Protein AF-A0A0B7MNS5-F1 (afdb_monomer)

Mean predicted aligned error: 6.92 Å

Radius of gyration: 16.15 Å; Cα contacts (8 Å, |Δi|>4): 207; chains: 1; bounding box: 51×23×47 Å

Secondary structure (DSSP, 8-state):
-PEEHHHHTTT--EEEEE-TT-EESEEESSGGG--TTEEEE--B-SS-BGGGGHHHHHHTT--EEEESS---PPTT-EEEEES-HHHHHHHHHHHHHS---S------------

Nearest PDB structures (foldseek):
  4cvk-assembly1_A  TM=8.618E-01  e=3.539E-08  Pseudomonas aeruginosa PAO1
  4c12-assembly1_A  TM=8.857E-01  e=9.567E-08  Staphylococcus aureus
  4cvm-assembly1_A  TM=8.506E-01  e=1.167E-07  Pseudomonas aeruginosa PAO1
  4ziy-assembly1_A  TM=7.992E-01  e=4.697E-07  Acinetobacter baumannii AB5075
  3zl8-assembly1_A  TM=8.456E-01  e=4.557E-05  Thermotoga maritima

Solvent-accessible surface area (backbone atoms only — not comparable to full-atom values): 6659 Å² total; per-residue (Å²): 131,87,47,30,45,48,59,29,47,53,95,46,71,69,76,48,72,46,56,44,82,40,69,42,76,47,73,42,60,54,46,89,74,41,42,70,33,14,33,38,37,24,42,80,49,97,90,50,57,29,68,81,37,49,68,60,18,45,77,41,30,32,48,25,39,34,33,62,65,95,72,92,72,62,89,92,51,18,37,36,33,22,91,44,43,64,60,39,50,56,42,25,49,44,36,67,78,59,49,84,71,91,77,78,86,70,74,89,76,80,76,94,84,131

Foldseek 3Di:
DFDFLLLLCVVAAFPDWDRRRQGADEEDQDLVPAAARYEHQFACDPVDTSVVCPVSNVVRHHQEYEAQDDDDDDPRRIYTHHVHSVVSVVSSVCCVPVNPPPDDPPPVDDDDDD

Structure (mmCIF, N/CA/C/O backbone):
data_AF-A0A0B7MNS5-F1
#
_entry.id   AF-A0A0B7MNS5-F1
#
loop_
_atom_site.group_PDB
_atom_site.id
_atom_site.type_symbol
_atom_site.label_atom_id
_atom_site.label_alt_id
_atom_site.label_comp_id
_atom_site.label_asym_id
_atom_site.label_entity_id
_atom_site.label_seq_id
_atom_site.pdbx_PDB_ins_code
_atom_site.Cartn_x
_atom_site.Cartn_y
_atom_site.Cartn_z
_atom_site.occupancy
_atom_site.B_iso_or_equiv
_atom_site.auth_seq_id
_atom_site.auth_comp_id
_atom_site.auth_asym_id
_atom_site.auth_atom_id
_atom_site.pdbx_PDB_model_num
ATOM 1 N N . MET A 1 1 ? -4.038 -4.045 19.913 1.00 70.06 1 MET A N 1
ATOM 2 C CA . MET A 1 1 ? -4.443 -2.756 19.309 1.00 70.06 1 MET A CA 1
ATOM 3 C C . MET A 1 1 ? -4.600 -2.976 17.813 1.00 70.06 1 MET A C 1
ATOM 5 O O . MET A 1 1 ? -3.897 -3.845 17.308 1.00 70.06 1 MET A O 1
ATOM 9 N N . PRO A 1 2 ? -5.53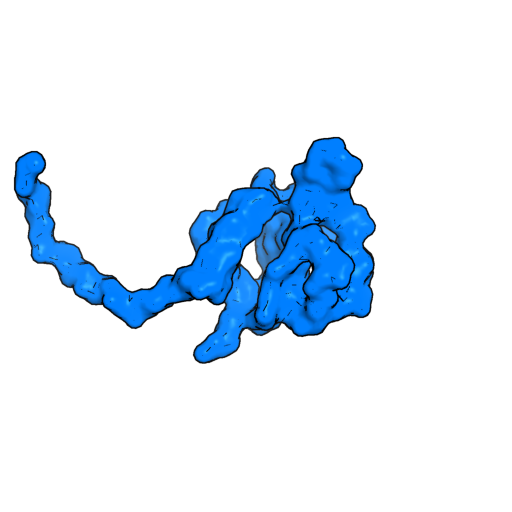9 -2.303 17.127 1.00 88.12 2 PRO A N 1
ATOM 10 C CA . PRO A 1 2 ? -5.596 -2.364 15.668 1.00 88.12 2 PRO A CA 1
ATOM 11 C C . PRO A 1 2 ? -4.300 -1.791 15.081 1.00 88.12 2 PRO A C 1
ATOM 13 O O . PRO A 1 2 ? -3.804 -0.793 15.599 1.00 88.12 2 PRO A O 1
ATOM 16 N N . ILE A 1 3 ? -3.765 -2.425 14.037 1.00 93.81 3 ILE A N 1
ATOM 17 C CA . ILE A 1 3 ? -2.616 -1.902 13.293 1.00 93.81 3 ILE A CA 1
ATOM 18 C C . ILE A 1 3 ? -3.101 -0.846 12.300 1.00 93.81 3 ILE A C 1
ATOM 20 O O . ILE A 1 3 ? -4.132 -1.018 11.641 1.00 93.81 3 ILE A O 1
ATOM 24 N N . THR A 1 4 ? -2.394 0.271 12.228 1.00 97.06 4 THR A N 1
ATOM 25 C CA . THR A 1 4 ? -2.697 1.378 11.322 1.00 97.06 4 THR A CA 1
ATOM 26 C C . THR A 1 4 ? -1.766 1.367 10.120 1.00 97.06 4 THR A C 1
ATOM 28 O O . THR A 1 4 ? -0.739 0.688 10.096 1.00 97.06 4 THR A O 1
ATOM 31 N N . PHE A 1 5 ? -2.116 2.133 9.093 1.00 97.75 5 PHE A N 1
ATOM 32 C CA . PHE A 1 5 ? -1.259 2.278 7.929 1.00 97.75 5 PHE A CA 1
ATOM 33 C C . PHE A 1 5 ? 0.074 2.952 8.284 1.00 97.75 5 PHE A C 1
ATOM 35 O O . PHE A 1 5 ? 1.100 2.598 7.711 1.00 97.75 5 PHE A O 1
ATOM 42 N N . GLN A 1 6 ? 0.086 3.845 9.279 1.00 97.38 6 GLN A N 1
ATOM 43 C CA . GLN A 1 6 ? 1.308 4.428 9.828 1.00 97.38 6 GLN A CA 1
ATOM 44 C C . GLN A 1 6 ? 2.278 3.365 10.349 1.00 97.38 6 GLN A C 1
ATOM 46 O O . GLN A 1 6 ? 3.461 3.421 10.022 1.00 97.38 6 GLN A O 1
ATOM 51 N N . ASP A 1 7 ? 1.773 2.393 11.113 1.00 96.00 7 ASP A N 1
ATOM 52 C CA . ASP A 1 7 ? 2.588 1.321 11.695 1.00 96.00 7 ASP A CA 1
ATOM 53 C C . ASP A 1 7 ? 3.249 0.468 10.601 1.00 96.00 7 ASP A C 1
ATOM 55 O O . ASP A 1 7 ? 4.398 0.054 10.725 1.00 96.00 7 ASP A O 1
ATOM 59 N N . LEU A 1 8 ? 2.549 0.253 9.481 1.00 96.69 8 LEU A N 1
ATOM 60 C CA . LEU A 1 8 ? 3.112 -0.464 8.336 1.00 96.69 8 LEU A CA 1
ATOM 61 C C . LEU A 1 8 ? 4.255 0.287 7.667 1.00 96.69 8 LEU A C 1
ATOM 63 O O . LEU A 1 8 ? 5.212 -0.337 7.218 1.00 96.69 8 LEU A O 1
ATOM 67 N N . LEU A 1 9 ? 4.150 1.610 7.579 1.00 97.31 9 LEU A N 1
ATOM 68 C CA . LEU A 1 9 ? 5.108 2.455 6.870 1.00 97.31 9 LEU A CA 1
ATOM 69 C C . LEU A 1 9 ? 6.354 2.787 7.702 1.00 97.31 9 LEU A C 1
ATOM 71 O O . LEU A 1 9 ? 7.182 3.584 7.261 1.00 97.31 9 LEU A O 1
ATOM 75 N N . GLN A 1 10 ? 6.515 2.187 8.884 1.00 94.88 10 GLN A N 1
ATOM 76 C CA . GLN A 1 10 ? 7.726 2.343 9.678 1.00 94.88 10 GLN A CA 1
ATOM 77 C C . GLN A 1 10 ? 8.965 1.916 8.868 1.00 94.88 10 GLN A C 1
ATOM 79 O O . GLN A 1 10 ? 8.967 0.880 8.203 1.00 94.88 10 GLN A O 1
ATOM 84 N N . ASP A 1 11 ? 10.000 2.759 8.890 1.00 95.56 11 ASP A N 1
ATOM 85 C CA . ASP A 1 11 ? 11.254 2.607 8.135 1.00 95.56 11 ASP A CA 1
ATOM 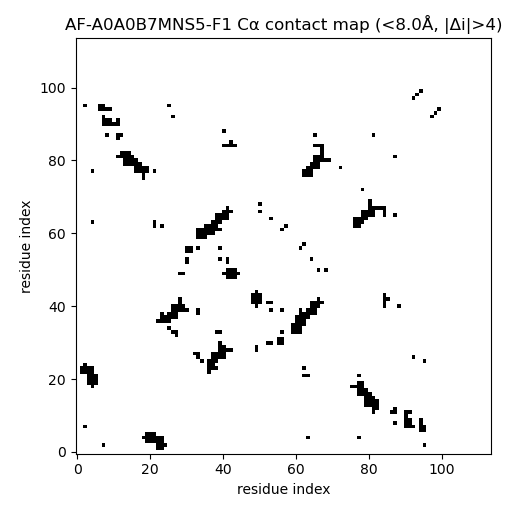86 C C . ASP A 1 11 ? 11.114 2.607 6.597 1.00 95.56 11 ASP A C 1
ATOM 88 O O . ASP A 1 11 ? 12.103 2.443 5.879 1.00 95.56 11 ASP A O 1
ATOM 92 N N . VAL A 1 12 ? 9.913 2.857 6.062 1.00 97.00 12 VAL A N 1
ATOM 93 C CA . VAL A 1 12 ? 9.681 3.021 4.623 1.00 97.00 12 VAL A CA 1
ATOM 94 C C . VAL A 1 12 ? 10.037 4.445 4.193 1.00 97.00 12 VAL A C 1
ATOM 96 O O . VAL A 1 12 ? 9.575 5.427 4.770 1.00 97.00 12 VAL A O 1
ATOM 99 N N . GLU A 1 13 ? 10.820 4.575 3.123 1.00 95.56 13 GLU A N 1
ATOM 100 C CA . GLU A 1 13 ? 11.121 5.872 2.514 1.00 95.56 13 GLU A CA 1
ATOM 101 C C . GLU A 1 13 ? 9.902 6.407 1.740 1.00 95.56 13 GLU A C 1
ATOM 103 O O . GLU A 1 13 ? 9.544 5.908 0.666 1.00 95.56 13 GLU A O 1
ATOM 108 N N . LEU A 1 14 ? 9.254 7.431 2.301 1.00 97.25 14 LEU A N 1
ATOM 109 C CA . LEU A 1 14 ? 8.055 8.055 1.746 1.00 97.25 14 LEU A CA 1
ATOM 110 C C . LEU A 1 14 ? 8.399 9.282 0.903 1.00 97.25 14 LEU A C 1
ATOM 112 O O . LEU A 1 14 ? 9.142 10.161 1.333 1.00 97.25 14 LEU A O 1
ATOM 116 N N . VAL A 1 15 ? 7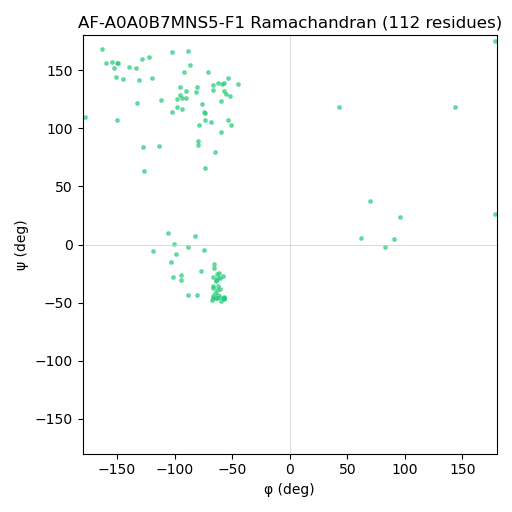.761 9.393 -0.260 1.00 97.44 15 VAL A N 1
ATOM 117 C CA . VAL A 1 15 ? 7.732 10.638 -1.036 1.00 97.44 15 VAL A CA 1
ATOM 118 C C . VAL A 1 15 ? 6.553 11.510 -0.605 1.00 97.44 15 VAL A C 1
ATOM 120 O O . VAL A 1 15 ? 6.689 12.719 -0.443 1.00 97.44 15 VAL A O 1
ATOM 123 N N . THR A 1 16 ? 5.378 10.906 -0.416 1.00 96.94 16 THR A N 1
ATOM 124 C CA . THR A 1 16 ? 4.191 11.551 0.168 1.00 96.94 16 THR A CA 1
ATOM 125 C C . THR A 1 16 ? 3.230 10.484 0.690 1.00 96.94 16 THR A C 1
ATOM 127 O O . THR A 1 16 ? 3.274 9.346 0.226 1.00 96.94 16 THR A O 1
ATOM 130 N N . ALA A 1 17 ? 2.372 10.822 1.650 1.00 97.19 17 ALA A N 1
ATOM 131 C CA . ALA A 1 17 ? 1.366 9.905 2.171 1.00 97.19 17 ALA A CA 1
ATOM 132 C C . ALA A 1 17 ? 0.161 10.650 2.762 1.00 97.19 17 ALA A C 1
ATOM 134 O O . ALA A 1 17 ? 0.281 11.799 3.189 1.00 97.19 17 ALA A O 1
ATOM 135 N N . ALA A 1 18 ? -0.987 9.974 2.821 1.00 97.31 18 ALA A N 1
ATOM 136 C CA . ALA A 1 18 ? -2.207 10.457 3.467 1.00 97.31 18 ALA A CA 1
ATOM 137 C C . ALA A 1 18 ? -3.044 9.299 4.040 1.00 97.31 18 ALA A C 1
ATOM 139 O O . ALA A 1 18 ? -2.960 8.164 3.567 1.00 97.31 18 ALA A O 1
ATOM 140 N N . GLY A 1 19 ? -3.882 9.597 5.042 1.00 97.25 19 GLY A N 1
ATOM 141 C CA . GLY A 1 19 ? -4.749 8.610 5.703 1.00 97.25 19 GLY A CA 1
ATOM 142 C C . GLY A 1 19 ? -3.980 7.596 6.554 1.00 97.25 19 GLY A C 1
ATOM 143 O O . GLY A 1 19 ? -4.314 6.412 6.561 1.00 97.25 19 GLY A O 1
ATOM 144 N N . LEU A 1 20 ? -2.916 8.042 7.226 1.00 97.25 20 LEU A N 1
ATOM 145 C CA . LEU A 1 20 ? -1.999 7.200 8.005 1.00 97.25 20 LEU A CA 1
ATOM 146 C C . LEU A 1 20 ? -2.695 6.486 9.177 1.00 97.25 20 LEU A C 1
ATOM 148 O O . LEU A 1 20 ? -2.328 5.373 9.540 1.00 97.25 20 LEU A O 1
ATOM 152 N N . GLU A 1 21 ? -3.747 7.085 9.722 1.00 96.94 21 GLU A N 1
ATOM 153 C CA . GLU A 1 21 ? -4.570 6.548 10.805 1.00 96.94 21 GLU A CA 1
ATOM 154 C C . GLU A 1 21 ? -5.521 5.421 10.366 1.00 96.94 21 GLU A C 1
ATOM 156 O O . GLU A 1 21 ? -6.224 4.836 11.194 1.00 96.94 21 GLU A O 1
ATOM 161 N N . ARG A 1 22 ? -5.576 5.107 9.064 1.00 97.69 22 ARG A N 1
ATOM 162 C CA . ARG A 1 22 ? -6.437 4.050 8.532 1.00 97.69 22 ARG A CA 1
ATOM 163 C C . ARG A 1 22 ? -6.081 2.711 9.171 1.00 97.69 22 ARG A C 1
ATOM 165 O O . ARG A 1 22 ? -4.951 2.251 9.055 1.00 97.69 22 ARG A O 1
ATOM 172 N N . VAL A 1 23 ? -7.068 2.063 9.787 1.00 97.25 23 VAL A N 1
ATOM 173 C CA . VAL A 1 2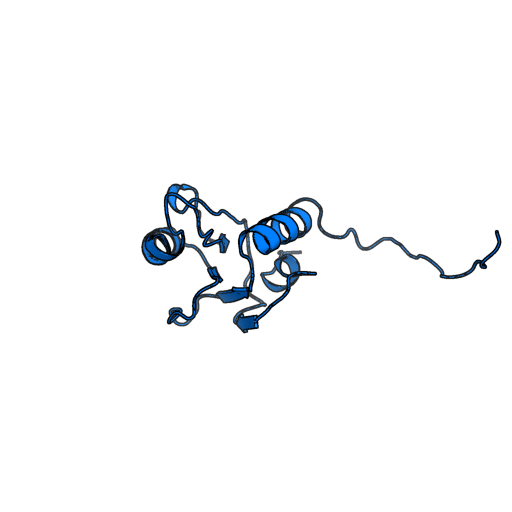3 ? -6.926 0.694 10.296 1.00 97.25 23 VAL A CA 1
ATOM 174 C C . VAL A 1 23 ? -6.741 -0.273 9.132 1.00 97.25 23 VAL A C 1
ATOM 176 O O . VAL A 1 23 ? -7.490 -0.228 8.153 1.00 97.25 23 VAL A O 1
ATOM 179 N N . VAL A 1 24 ? -5.758 -1.157 9.268 1.00 96.62 24 VAL A N 1
ATOM 180 C CA . VAL A 1 24 ? -5.388 -2.158 8.273 1.00 96.62 24 VAL A CA 1
ATOM 181 C C . VAL A 1 24 ? -5.546 -3.555 8.865 1.00 96.62 24 VAL A C 1
ATOM 183 O O . VAL A 1 24 ? -5.292 -3.786 10.042 1.00 96.62 24 VAL A O 1
ATOM 186 N N . THR A 1 25 ? -5.980 -4.503 8.039 1.00 97.00 25 THR A N 1
ATOM 187 C CA . THR A 1 25 ? -6.146 -5.917 8.428 1.00 97.00 25 THR A CA 1
ATOM 188 C C . THR A 1 25 ? -5.277 -6.874 7.615 1.00 97.00 25 THR A C 1
ATOM 190 O O . THR A 1 25 ? -5.225 -8.062 7.920 1.00 97.00 25 THR A O 1
ATOM 193 N N . GLY A 1 26 ? -4.573 -6.364 6.604 1.00 97.19 26 GLY A N 1
ATOM 194 C CA . GLY A 1 26 ? -3.638 -7.121 5.782 1.00 97.19 26 GLY A CA 1
ATOM 195 C C . GLY A 1 26 ? -3.021 -6.264 4.683 1.00 97.19 26 GLY A C 1
ATOM 196 O O . GLY A 1 26 ? -3.384 -5.103 4.490 1.00 97.19 26 GLY A O 1
ATOM 197 N N . LEU A 1 27 ? -2.084 -6.841 3.941 1.00 97.88 27 LEU A N 1
ATOM 198 C CA . LEU A 1 27 ? -1.482 -6.212 2.771 1.00 97.88 27 LEU A CA 1
ATOM 199 C C . LEU A 1 27 ? -1.183 -7.258 1.696 1.00 97.88 27 LEU A C 1
ATOM 201 O O . LEU A 1 27 ? -0.796 -8.384 2.010 1.00 97.88 27 LEU A O 1
ATOM 205 N N . HIS A 1 28 ? -1.377 -6.900 0.427 1.00 97.88 28 HIS A N 1
ATOM 206 C CA . HIS A 1 28 ? -1.091 -7.795 -0.692 1.00 97.88 28 HIS A CA 1
ATOM 207 C C . HIS A 1 28 ? -0.750 -7.024 -1.975 1.00 97.88 28 HIS A C 1
ATOM 209 O O . HIS A 1 28 ? -1.219 -5.909 -2.183 1.00 97.88 28 HIS A O 1
ATOM 215 N N . TYR A 1 29 ? 0.059 -7.615 -2.858 1.00 96.56 29 TYR A N 1
ATOM 216 C CA . TYR A 1 29 ? 0.451 -7.000 -4.140 1.00 96.56 29 TYR A CA 1
ATOM 217 C C . TYR A 1 29 ? -0.290 -7.569 -5.363 1.00 96.56 29 TYR A C 1
ATOM 219 O O . TYR A 1 29 ? -0.244 -6.998 -6.448 1.00 96.56 29 TYR A O 1
ATOM 227 N N . ASP A 1 30 ? -0.949 -8.718 -5.213 1.00 96.56 30 ASP A N 1
ATOM 228 C CA . ASP A 1 30 ? -1.873 -9.282 -6.207 1.00 96.56 30 ASP A CA 1
ATOM 229 C C . ASP A 1 30 ? -3.296 -8.835 -5.867 1.00 96.56 30 ASP A C 1
ATOM 231 O O . ASP A 1 30 ? -3.810 -9.201 -4.806 1.00 96.56 30 ASP A O 1
ATOM 235 N N . SER A 1 31 ? -3.923 -8.057 -6.753 1.00 97.44 31 SER A N 1
ATOM 236 C CA . SER A 1 31 ? -5.254 -7.487 -6.525 1.00 97.44 31 SER A CA 1
ATOM 237 C C . SER A 1 31 ? -6.314 -8.574 -6.331 1.00 97.44 31 SER A C 1
ATOM 239 O O . SER A 1 31 ? -7.247 -8.394 -5.556 1.00 97.44 31 SER A O 1
ATOM 241 N N . ARG A 1 32 ? -6.126 -9.756 -6.935 1.00 97.12 32 ARG A N 1
ATOM 242 C CA . ARG A 1 32 ? -7.055 -10.894 -6.839 1.00 97.12 32 ARG A CA 1
ATOM 243 C C . ARG A 1 32 ? -7.152 -11.476 -5.429 1.00 97.12 32 ARG A C 1
ATOM 245 O O . ARG A 1 32 ? -8.125 -12.161 -5.135 1.00 97.12 32 ARG A O 1
ATOM 252 N N . GLN A 1 33 ? -6.152 -11.221 -4.587 1.00 98.06 33 GLN A N 1
ATOM 253 C CA . GLN A 1 33 ? -6.077 -11.693 -3.201 1.00 98.06 33 GLN A CA 1
ATOM 254 C C . GLN A 1 33 ? -6.474 -10.612 -2.185 1.00 98.06 33 GLN A C 1
ATOM 256 O O . GLN A 1 33 ? -6.433 -10.856 -0.981 1.00 98.06 33 GLN A O 1
ATOM 261 N N . ILE A 1 34 ? -6.835 -9.411 -2.647 1.00 98.50 34 ILE A N 1
ATOM 262 C CA . ILE A 1 34 ? -7.279 -8.331 -1.767 1.00 98.50 34 ILE A CA 1
ATOM 263 C C . ILE A 1 34 ? -8.609 -8.695 -1.112 1.00 98.50 34 ILE A C 1
ATOM 265 O O . ILE A 1 34 ? -9.529 -9.197 -1.760 1.00 98.50 34 ILE A O 1
ATOM 269 N N . GLN A 1 35 ? -8.692 -8.387 0.180 1.00 98.00 35 GLN A N 1
ATOM 270 C CA . GLN A 1 35 ? -9.888 -8.496 1.004 1.00 98.00 35 GLN A CA 1
ATOM 271 C C . GLN A 1 35 ? -10.227 -7.124 1.611 1.00 98.00 35 GLN A C 1
ATOM 273 O O . GLN A 1 35 ? -9.353 -6.249 1.675 1.00 98.00 35 GLN A O 1
ATOM 278 N N . PRO A 1 36 ? -11.470 -6.916 2.083 1.00 98.25 36 PRO A N 1
ATOM 279 C CA . PRO A 1 36 ? -11.843 -5.689 2.773 1.00 98.25 36 PRO A CA 1
ATOM 280 C C . PRO A 1 36 ? -10.882 -5.354 3.917 1.00 98.25 36 PRO A C 1
ATOM 282 O O . PRO A 1 36 ? -10.621 -6.188 4.780 1.00 98.25 36 PRO A O 1
ATOM 285 N N . GLY A 1 37 ? -10.361 -4.126 3.928 1.00 97.62 37 GLY A N 1
ATOM 286 C CA . GLY A 1 37 ? -9.421 -3.669 4.955 1.00 97.62 37 GLY A CA 1
ATOM 287 C C . GLY A 1 37 ? -7.943 -3.899 4.630 1.00 97.62 37 GLY A C 1
ATOM 288 O O . GLY A 1 37 ? -7.101 -3.629 5.488 1.00 97.62 37 GLY A O 1
ATOM 289 N N . TYR A 1 38 ? -7.610 -4.389 3.431 1.00 98.50 38 TYR A N 1
ATOM 290 C CA . TYR A 1 38 ? -6.220 -4.597 3.020 1.00 98.50 38 TYR A CA 1
ATOM 291 C C . TYR A 1 38 ? -5.599 -3.340 2.403 1.00 98.50 38 TYR A C 1
ATOM 293 O O . TYR A 1 38 ? -6.288 -2.507 1.810 1.00 98.50 38 TYR A O 1
ATOM 301 N N . ILE A 1 39 ? -4.274 -3.245 2.482 1.00 98.50 39 ILE A N 1
ATOM 302 C CA . ILE A 1 39 ? -3.475 -2.349 1.644 1.00 98.50 39 ILE A CA 1
ATOM 303 C C . ILE A 1 39 ? -3.067 -3.081 0.366 1.00 98.50 39 ILE A C 1
ATOM 305 O O . ILE A 1 39 ? -2.560 -4.203 0.416 1.00 98.50 39 ILE A O 1
ATOM 309 N N . PHE A 1 40 ? -3.254 -2.437 -0.783 1.00 98.56 40 PHE A N 1
ATOM 310 C CA . PHE A 1 40 ? -2.762 -2.944 -2.059 1.00 98.56 40 PHE A CA 1
ATOM 311 C C . PHE A 1 40 ? -1.431 -2.287 -2.436 1.00 98.56 40 PHE A C 1
ATOM 313 O O . PHE A 1 40 ? -1.330 -1.062 -2.495 1.00 98.56 40 PHE A O 1
ATOM 320 N N . VAL A 1 41 ? -0.405 -3.099 -2.700 1.00 98.19 41 VAL A N 1
ATOM 321 C CA . VAL A 1 41 ? 0.937 -2.616 -3.059 1.00 98.19 41 VAL A CA 1
ATOM 322 C C . VAL A 1 41 ? 1.176 -2.746 -4.562 1.00 98.19 41 VAL A C 1
ATOM 324 O O . VAL A 1 41 ? 1.271 -3.852 -5.095 1.00 98.19 41 VAL A O 1
ATOM 327 N N . CYS A 1 42 ? 1.319 -1.615 -5.252 1.00 97.25 42 CYS A N 1
ATOM 328 C CA . CYS A 1 42 ? 1.492 -1.552 -6.700 1.00 97.25 42 CYS A CA 1
ATOM 329 C C . CYS A 1 42 ? 2.942 -1.852 -7.098 1.00 97.25 42 CYS A C 1
ATOM 331 O O . CYS A 1 42 ? 3.758 -0.957 -7.302 1.00 97.25 42 CYS A O 1
ATOM 333 N N . ILE A 1 43 ? 3.276 -3.133 -7.247 1.00 94.19 43 ILE A N 1
ATOM 334 C CA . ILE A 1 43 ? 4.614 -3.543 -7.683 1.00 94.19 43 ILE A CA 1
ATOM 335 C C . ILE A 1 43 ? 4.775 -3.321 -9.192 1.00 94.19 43 ILE A C 1
ATOM 337 O O . ILE A 1 43 ? 4.076 -3.937 -9.999 1.00 94.19 43 ILE A O 1
ATOM 341 N N . GLN A 1 44 ? 5.753 -2.505 -9.592 1.00 85.50 44 GLN A N 1
ATOM 342 C CA . GLN A 1 44 ? 6.142 -2.385 -10.997 1.00 85.50 44 GLN A CA 1
ATOM 343 C C . GLN A 1 44 ? 7.032 -3.575 -11.398 1.00 85.50 44 GLN A C 1
ATOM 345 O O . GLN A 1 44 ? 8.205 -3.681 -11.027 1.00 85.50 44 GLN A O 1
ATOM 350 N N . GLY A 1 45 ? 6.455 -4.545 -12.105 1.00 78.50 45 GLY A N 1
ATOM 351 C CA . GLY A 1 45 ? 7.137 -5.726 -12.632 1.00 78.50 45 GLY A CA 1
ATOM 352 C C . GLY A 1 45 ? 7.743 -5.516 -14.018 1.00 78.50 45 GLY A C 1
ATOM 353 O O . GLY A 1 45 ? 7.400 -4.582 -14.730 1.00 78.50 45 GLY A O 1
ATOM 354 N N . TYR A 1 46 ? 8.603 -6.453 -14.429 1.00 74.25 46 TYR A N 1
ATOM 355 C CA . TYR A 1 46 ? 9.090 -6.525 -15.814 1.00 74.25 46 TYR A CA 1
ATOM 356 C C . TYR A 1 46 ? 7.969 -6.893 -16.801 1.00 74.25 46 TYR A C 1
ATOM 358 O O . TYR A 1 46 ? 7.940 -6.410 -17.926 1.00 74.25 46 TYR A O 1
ATOM 366 N N . ARG A 1 47 ? 7.038 -7.760 -16.373 1.00 77.44 47 ARG A N 1
ATOM 367 C CA . ARG A 1 47 ? 5.935 -8.263 -17.211 1.00 77.44 47 ARG A CA 1
ATOM 368 C C . ARG A 1 47 ? 4.642 -7.462 -17.067 1.00 77.44 47 ARG A C 1
ATOM 370 O O . ARG A 1 47 ? 3.875 -7.404 -18.021 1.00 77.44 47 ARG A O 1
ATOM 377 N N . THR A 1 48 ? 4.395 -6.886 -15.891 1.00 84.19 48 THR A N 1
ATOM 378 C CA . THR A 1 48 ? 3.123 -6.229 -15.574 1.00 84.19 48 THR A CA 1
ATOM 379 C C . THR A 1 48 ? 3.329 -5.108 -14.562 1.00 84.19 48 THR A C 1
ATOM 381 O O . THR A 1 48 ? 4.138 -5.240 -13.644 1.00 84.19 48 THR A O 1
ATOM 384 N N . ASP A 1 49 ? 2.569 -4.028 -14.716 1.00 91.50 49 ASP A N 1
ATOM 385 C CA . ASP A 1 49 ? 2.534 -2.894 -13.797 1.00 91.50 49 ASP A CA 1
ATOM 386 C C . ASP A 1 49 ? 1.342 -3.011 -12.834 1.00 91.50 49 ASP A C 1
ATOM 388 O O . ASP A 1 49 ? 0.189 -3.003 -13.269 1.00 91.50 49 ASP A O 1
ATOM 392 N N . GLY A 1 50 ? 1.620 -3.110 -11.530 1.00 92.50 50 GLY A N 1
ATOM 393 C CA . GLY A 1 50 ? 0.607 -3.217 -10.477 1.00 92.50 50 GLY A CA 1
ATOM 394 C C . GLY A 1 50 ? -0.386 -2.050 -10.430 1.00 92.50 50 GLY A C 1
ATOM 395 O O . GLY A 1 50 ? -1.539 -2.254 -10.055 1.00 92.50 50 GLY A O 1
ATOM 396 N N . HIS A 1 51 ? 0.011 -0.853 -10.878 1.00 95.50 51 HIS A N 1
ATOM 397 C CA . HIS A 1 51 ? -0.860 0.330 -10.871 1.00 95.50 51 HIS A CA 1
ATOM 398 C C . HIS A 1 51 ? -2.096 0.156 -11.766 1.00 95.50 51 HIS A C 1
ATOM 400 O O . HIS A 1 51 ? -3.140 0.753 -11.512 1.00 95.50 51 HIS A O 1
ATOM 406 N N . LEU A 1 52 ? -2.014 -0.710 -12.783 1.00 95.00 52 LEU A N 1
ATOM 407 C CA . LEU A 1 52 ? -3.139 -1.022 -13.669 1.00 95.00 52 LEU A CA 1
ATOM 408 C C . LEU A 1 52 ? -4.288 -1.744 -12.944 1.00 95.00 52 LEU A C 1
ATOM 410 O O . LEU A 1 52 ? -5.406 -1.769 -13.452 1.00 95.00 52 LEU A O 1
ATOM 414 N N . PHE A 1 53 ? -4.038 -2.310 -11.759 1.00 96.38 53 PHE A N 1
ATOM 415 C CA . PHE A 1 53 ? -5.014 -3.093 -10.997 1.00 96.38 53 PHE A CA 1
ATOM 416 C C . PHE A 1 53 ? -5.578 -2.364 -9.776 1.00 96.38 53 PHE A C 1
ATOM 418 O O . PHE A 1 53 ? -6.290 -2.970 -8.977 1.00 96.38 53 PHE A O 1
ATOM 425 N N . ILE A 1 54 ? -5.315 -1.062 -9.634 1.00 96.62 54 ILE A N 1
ATOM 426 C CA . ILE A 1 54 ? -5.821 -0.264 -8.508 1.00 96.62 54 ILE A CA 1
ATOM 427 C C . ILE A 1 54 ? -7.347 -0.324 -8.429 1.00 96.62 54 ILE A C 1
ATOM 429 O O . ILE A 1 54 ? -7.889 -0.563 -7.357 1.00 96.62 54 ILE A O 1
ATOM 433 N N . GLN A 1 55 ? -8.046 -0.177 -9.557 1.00 97.00 55 GLN A N 1
ATOM 434 C CA . GLN A 1 55 ? -9.512 -0.226 -9.566 1.00 97.00 55 GLN A CA 1
ATOM 435 C C . GLN A 1 55 ? -10.050 -1.596 -9.128 1.00 97.00 55 GLN A C 1
ATOM 437 O O . GLN A 1 55 ? -11.005 -1.659 -8.357 1.00 97.00 55 GLN A O 1
ATOM 442 N N . ASP A 1 56 ? -9.407 -2.690 -9.547 1.00 97.88 56 ASP A N 1
ATOM 443 C CA . ASP A 1 56 ? -9.773 -4.039 -9.097 1.00 97.88 56 ASP A CA 1
ATOM 444 C C . ASP A 1 56 ? -9.550 -4.189 -7.584 1.00 97.88 56 ASP A C 1
ATOM 446 O O . ASP A 1 56 ? -10.457 -4.618 -6.873 1.00 97.88 56 ASP A O 1
ATOM 450 N N . ALA A 1 57 ? -8.403 -3.745 -7.062 1.00 98.12 57 ALA A N 1
ATOM 451 C CA . ALA A 1 57 ? -8.116 -3.775 -5.629 1.00 98.12 57 ALA A CA 1
ATOM 452 C C . ALA A 1 57 ? -9.118 -2.944 -4.803 1.00 98.12 57 ALA A C 1
ATOM 454 O O . ALA A 1 57 ? -9.631 -3.420 -3.789 1.00 98.12 57 ALA A O 1
ATOM 455 N N . LEU A 1 58 ? -9.446 -1.728 -5.250 1.00 97.81 58 LEU A N 1
ATOM 456 C CA . LEU A 1 58 ? -10.436 -0.870 -4.592 1.00 97.81 58 LEU A CA 1
ATOM 457 C C . LEU A 1 58 ? -11.828 -1.508 -4.599 1.00 97.81 58 LEU A C 1
ATOM 459 O O . LEU A 1 58 ? -12.490 -1.535 -3.564 1.00 97.81 58 LEU A O 1
ATOM 463 N N . SER A 1 59 ? -12.246 -2.100 -5.723 1.00 97.94 59 SER A N 1
ATOM 464 C CA . SER A 1 59 ? -13.542 -2.790 -5.827 1.00 97.94 59 SER A CA 1
ATOM 465 C C . SER A 1 59 ? -13.673 -3.985 -4.871 1.00 97.94 59 SER A C 1
ATOM 467 O O . SER A 1 59 ? -14.779 -4.345 -4.473 1.00 97.94 59 SER A O 1
ATOM 469 N N . ARG A 1 60 ? -12.542 -4.571 -4.461 1.00 98.44 60 ARG A N 1
ATOM 470 C CA . ARG A 1 60 ? -12.457 -5.676 -3.492 1.00 98.44 60 ARG A CA 1
ATOM 471 C C . ARG A 1 60 ? -12.353 -5.207 -2.039 1.00 98.44 60 ARG A C 1
ATOM 473 O O . ARG A 1 60 ? -12.343 -6.036 -1.132 1.00 98.44 60 ARG A O 1
ATOM 480 N N . GLY A 1 61 ? -12.299 -3.897 -1.808 1.00 97.69 61 GLY A N 1
ATOM 481 C CA . GLY A 1 61 ? -12.273 -3.305 -0.474 1.00 97.69 61 GLY A CA 1
ATOM 482 C C . GLY A 1 61 ? -10.877 -2.976 0.051 1.00 97.69 61 GLY A C 1
ATOM 483 O O . GLY A 1 61 ? -10.708 -2.876 1.269 1.00 97.69 61 GLY A O 1
ATOM 484 N N . ALA A 1 62 ? -9.884 -2.787 -0.827 1.00 98.38 62 ALA A N 1
ATOM 485 C CA . ALA A 1 62 ? -8.634 -2.162 -0.406 1.00 98.38 62 ALA A CA 1
ATOM 486 C C . ALA A 1 62 ? -8.924 -0.796 0.238 1.00 98.38 62 ALA A C 1
ATOM 488 O O . ALA A 1 62 ? -9.629 0.039 -0.328 1.00 98.38 62 ALA A O 1
ATOM 489 N N . VAL A 1 63 ? -8.369 -0.570 1.425 1.00 98.31 63 VAL A N 1
ATOM 490 C CA . VAL A 1 63 ? -8.548 0.677 2.187 1.00 98.31 63 VAL A CA 1
ATOM 491 C C . VAL A 1 63 ? -7.380 1.639 2.025 1.00 98.31 63 VAL A C 1
ATOM 493 O O . VAL A 1 63 ? -7.467 2.784 2.476 1.00 98.31 63 VAL A O 1
ATOM 496 N N . GLY A 1 64 ? -6.309 1.185 1.376 1.00 98.12 64 GLY A N 1
ATOM 497 C CA . GLY A 1 64 ? -5.196 2.030 0.999 1.00 98.12 64 GLY A CA 1
ATOM 498 C C . GLY A 1 64 ? -4.284 1.422 -0.059 1.00 98.12 64 GLY A C 1
ATOM 499 O O . GLY A 1 64 ? -4.395 0.242 -0.400 1.00 98.12 64 GLY A O 1
ATOM 500 N N . LEU A 1 65 ? -3.403 2.262 -0.594 1.00 98.50 65 LEU A N 1
ATOM 501 C CA . LEU A 1 65 ? -2.554 1.969 -1.744 1.00 98.50 65 LEU A CA 1
ATOM 502 C C . LEU A 1 65 ? -1.094 2.332 -1.454 1.00 98.50 65 LEU A C 1
ATOM 504 O O . LEU A 1 65 ? -0.806 3.376 -0.875 1.00 98.50 65 LEU A O 1
ATOM 508 N N . VAL A 1 66 ? -0.162 1.513 -1.927 1.00 98.31 66 VAL A N 1
ATOM 509 C CA . VAL A 1 66 ? 1.254 1.889 -2.045 1.00 98.31 66 VAL A CA 1
ATOM 510 C C . VAL A 1 66 ? 1.586 1.987 -3.524 1.00 98.31 66 VAL A C 1
ATOM 512 O O . VAL A 1 66 ? 1.327 1.042 -4.270 1.00 98.31 66 VAL A O 1
ATOM 515 N N . ILE A 1 67 ? 2.103 3.137 -3.948 1.00 97.69 67 ILE A N 1
ATOM 516 C CA . ILE A 1 67 ? 2.290 3.513 -5.355 1.00 97.69 67 ILE A CA 1
ATOM 517 C C . ILE A 1 67 ? 3.687 4.097 -5.577 1.00 97.69 67 ILE A C 1
ATOM 519 O O . ILE A 1 67 ? 4.266 4.697 -4.679 1.00 97.69 67 ILE A O 1
ATOM 523 N N . GLU A 1 68 ? 4.230 3.956 -6.782 1.00 96.06 68 GLU A N 1
ATOM 524 C CA . GLU A 1 68 ? 5.468 4.647 -7.198 1.00 96.06 68 GLU A CA 1
ATOM 525 C C . GLU A 1 68 ? 5.164 5.858 -8.084 1.00 96.06 68 GLU A C 1
ATOM 527 O O . GLU A 1 68 ? 5.911 6.837 -8.117 1.00 96.06 68 GLU A O 1
ATOM 532 N N . LYS A 1 69 ? 4.039 5.804 -8.801 1.00 93.31 69 LYS A N 1
ATOM 533 C CA . LYS A 1 69 ? 3.636 6.820 -9.770 1.00 93.31 69 LYS A CA 1
ATOM 534 C C . LYS A 1 69 ? 2.771 7.882 -9.116 1.00 93.31 69 LYS A C 1
ATOM 536 O O . LYS A 1 69 ? 2.020 7.596 -8.188 1.00 93.31 69 LYS A O 1
ATOM 541 N N . ASP A 1 70 ? 2.872 9.100 -9.631 1.00 91.81 70 ASP A N 1
ATOM 542 C CA . ASP A 1 70 ? 1.933 10.157 -9.283 1.00 91.81 70 ASP A CA 1
ATOM 543 C C . ASP A 1 70 ? 0.598 9.878 -9.984 1.00 91.81 70 ASP A C 1
ATOM 545 O O . ASP A 1 70 ? 0.531 9.840 -11.216 1.00 91.81 70 ASP A O 1
ATOM 549 N N . ILE A 1 71 ? -0.432 9.576 -9.197 1.00 90.50 71 ILE A N 1
ATOM 550 C CA . ILE A 1 71 ? -1.777 9.253 -9.671 1.00 90.50 71 ILE A CA 1
ATOM 551 C C . ILE A 1 71 ? -2.808 9.901 -8.753 1.00 90.50 71 ILE A C 1
ATOM 553 O O . ILE A 1 71 ? -2.563 10.089 -7.561 1.00 90.50 71 ILE A O 1
ATOM 557 N N . ASP A 1 72 ? -3.984 10.183 -9.302 1.00 91.06 72 ASP A N 1
ATOM 558 C CA . ASP A 1 72 ? -5.105 10.678 -8.513 1.00 91.06 72 ASP A CA 1
ATOM 559 C C . ASP A 1 72 ? -5.707 9.529 -7.689 1.00 91.06 72 ASP A C 1
ATOM 561 O O . ASP A 1 72 ? -6.217 8.542 -8.234 1.00 91.06 72 ASP A O 1
ATOM 565 N N . VAL A 1 73 ? -5.584 9.626 -6.366 1.00 92.31 73 VAL A N 1
ATOM 566 C CA . VAL A 1 73 ? -6.114 8.636 -5.427 1.00 92.31 73 VAL A CA 1
ATOM 567 C C . VAL A 1 73 ? -7.511 9.084 -4.992 1.00 92.31 73 VAL A C 1
ATOM 569 O O . VAL A 1 73 ? -7.651 10.195 -4.477 1.00 92.31 73 VAL A O 1
ATOM 572 N N . PRO A 1 74 ? -8.549 8.233 -5.131 1.00 92.19 74 PRO A N 1
ATOM 573 C CA . PRO A 1 74 ? -9.902 8.582 -4.714 1.00 92.19 74 PRO A CA 1
ATOM 574 C C . PRO A 1 74 ? -9.974 9.043 -3.256 1.00 92.19 74 PRO A C 1
ATOM 576 O O . PRO A 1 74 ? -9.308 8.495 -2.373 1.00 92.19 74 PRO A O 1
ATOM 579 N N . SER A 1 75 ? -10.839 10.021 -2.986 1.00 91.56 75 SER A N 1
ATOM 580 C CA . SER A 1 75 ? -11.043 10.529 -1.631 1.00 91.56 75 SER A CA 1
ATOM 581 C C . SER A 1 75 ? -11.464 9.411 -0.669 1.00 91.56 75 SER A C 1
ATOM 583 O O . SER A 1 75 ? -12.250 8.524 -0.996 1.00 91.56 75 SER A O 1
ATOM 585 N N . GLY A 1 76 ? -10.907 9.436 0.543 1.00 92.94 76 GLY A N 1
ATOM 586 C CA . GLY A 1 76 ? -11.167 8.417 1.563 1.00 92.94 76 GLY A CA 1
ATOM 587 C C . GLY A 1 76 ? -10.330 7.139 1.434 1.00 92.94 76 GLY A C 1
ATOM 588 O O . GLY A 1 76 ? -10.424 6.280 2.315 1.00 92.94 76 GLY A O 1
ATOM 589 N N . ILE A 1 77 ? -9.475 7.009 0.418 1.00 97.69 77 ILE A N 1
ATOM 590 C CA . ILE A 1 77 ? -8.477 5.938 0.324 1.00 97.69 77 ILE A CA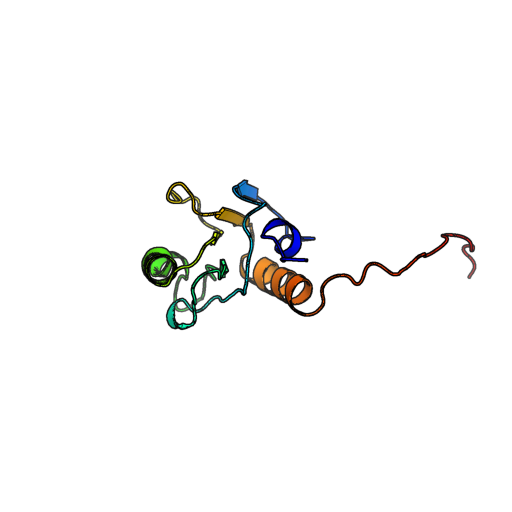 1
ATOM 591 C C . ILE A 1 77 ? -7.141 6.442 0.872 1.00 97.69 77 ILE A C 1
ATOM 593 O O . ILE A 1 77 ? -6.661 7.505 0.486 1.00 97.69 77 ILE A O 1
ATOM 597 N N . ALA A 1 78 ? -6.547 5.683 1.795 1.00 98.25 78 ALA A N 1
ATOM 598 C CA . ALA A 1 78 ? -5.213 5.993 2.297 1.00 98.25 78 ALA A CA 1
ATOM 599 C C . ALA A 1 78 ? -4.165 5.702 1.217 1.00 98.25 78 ALA A C 1
ATOM 601 O O . ALA A 1 78 ? -4.331 4.775 0.425 1.00 98.25 78 ALA A O 1
ATOM 602 N N . PHE A 1 79 ? -3.064 6.445 1.166 1.00 98.44 7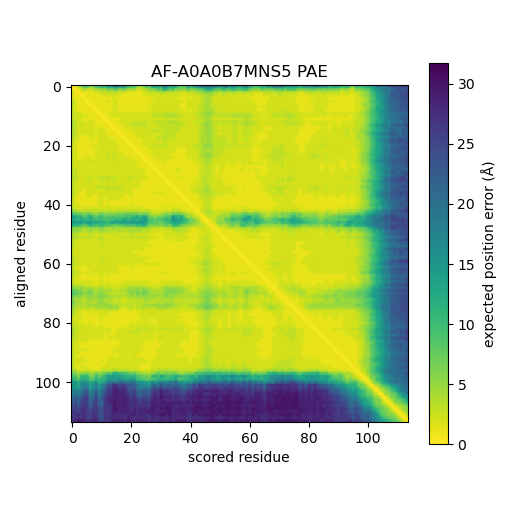9 PHE A N 1
ATOM 603 C CA . PHE A 1 79 ? -1.998 6.103 0.229 1.00 98.44 79 PHE A CA 1
ATOM 604 C C . PHE A 1 79 ? -0.614 6.505 0.709 1.00 98.44 79 PHE A C 1
ATOM 606 O O . PHE A 1 79 ? -0.460 7.419 1.515 1.00 98.44 79 PHE A O 1
ATOM 613 N N . ALA A 1 80 ? 0.385 5.808 0.178 1.00 98.31 80 ALA A N 1
ATOM 614 C CA . ALA A 1 80 ? 1.790 6.141 0.309 1.00 98.31 80 ALA A CA 1
ATOM 615 C C . ALA A 1 80 ? 2.450 6.069 -1.067 1.00 98.31 80 ALA A C 1
ATOM 617 O O . ALA A 1 80 ? 2.444 5.022 -1.718 1.00 98.31 80 ALA A O 1
ATOM 618 N N . ARG A 1 81 ? 3.033 7.184 -1.506 1.00 98.06 81 ARG A N 1
ATOM 619 C CA . ARG A 1 81 ? 3.916 7.214 -2.666 1.00 98.06 81 ARG A CA 1
ATOM 620 C C . ARG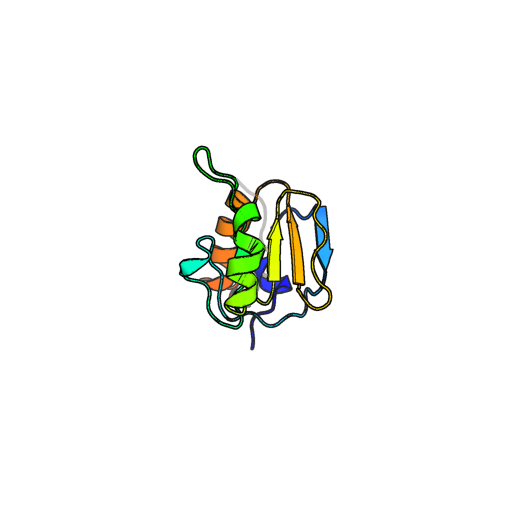 A 1 81 ? 5.345 6.970 -2.210 1.00 98.06 81 ARG A C 1
ATOM 622 O O . ARG A 1 81 ? 5.838 7.683 -1.339 1.00 98.06 81 ARG A O 1
ATOM 629 N N . VAL A 1 82 ? 6.001 5.987 -2.810 1.00 97.56 82 VAL A N 1
ATOM 630 C CA . VAL A 1 82 ? 7.346 5.524 -2.448 1.00 97.56 82 VAL A CA 1
ATOM 631 C C . VAL A 1 82 ? 8.250 5.475 -3.672 1.00 97.56 82 VAL A C 1
ATOM 633 O O . VAL A 1 82 ? 7.776 5.388 -4.801 1.00 97.56 82 VAL A O 1
ATOM 636 N N . ASN A 1 83 ? 9.562 5.485 -3.452 1.00 95.12 83 ASN A N 1
ATOM 637 C CA . ASN A 1 83 ? 10.537 5.320 -4.535 1.00 95.12 83 ASN A CA 1
ATOM 638 C C . ASN A 1 83 ? 10.670 3.854 -4.996 1.00 95.12 83 ASN A C 1
ATOM 640 O O . ASN A 1 83 ? 11.102 3.595 -6.115 1.00 95.12 83 ASN A O 1
ATOM 644 N N . SER A 1 84 ? 10.314 2.888 -4.139 1.00 96.00 84 SER A N 1
ATOM 645 C CA . SER A 1 84 ? 10.355 1.452 -4.444 1.00 96.00 84 SER A CA 1
ATOM 646 C C . SER A 1 84 ? 9.277 0.693 -3.671 1.00 96.00 84 SER A C 1
ATOM 648 O O . SER A 1 84 ? 9.401 0.445 -2.470 1.00 96.00 84 SER A O 1
ATOM 650 N N . SER A 1 85 ? 8.236 0.251 -4.371 1.00 96.62 85 SER A N 1
ATOM 651 C CA . SER A 1 85 ? 7.142 -0.552 -3.819 1.00 96.62 85 SER A CA 1
ATOM 652 C C . SER A 1 85 ? 7.605 -1.935 -3.377 1.00 96.62 85 SER A C 1
ATOM 654 O O . SER A 1 85 ? 7.027 -2.503 -2.459 1.00 96.62 85 SER A O 1
ATOM 656 N N . ARG A 1 86 ? 8.662 -2.495 -3.987 1.00 95.25 86 ARG A N 1
ATOM 657 C CA . ARG A 1 86 ? 9.238 -3.777 -3.534 1.00 95.25 86 ARG A CA 1
ATOM 658 C C . ARG A 1 86 ? 9.883 -3.655 -2.164 1.00 95.25 86 ARG A C 1
ATOM 660 O O . ARG A 1 86 ? 9.674 -4.524 -1.323 1.00 95.25 86 ARG A O 1
ATOM 667 N N . LEU A 1 87 ? 10.669 -2.599 -1.962 1.00 96.44 87 LEU A N 1
ATOM 668 C CA . LEU A 1 87 ? 11.297 -2.349 -0.671 1.00 96.44 87 LEU A CA 1
ATOM 669 C C . LEU A 1 87 ? 10.229 -2.030 0.378 1.00 96.44 87 LEU A C 1
ATOM 671 O O . LEU A 1 87 ? 10.245 -2.624 1.451 1.00 96.44 87 LEU A O 1
ATOM 675 N N . ALA A 1 88 ? 9.254 -1.184 0.027 1.00 97.69 88 ALA A N 1
ATOM 676 C CA . ALA A 1 88 ? 8.119 -0.886 0.893 1.00 97.69 88 ALA A CA 1
ATOM 677 C C . ALA A 1 88 ? 7.354 -2.159 1.288 1.00 97.69 88 ALA A C 1
ATOM 679 O O . ALA A 1 88 ? 7.117 -2.370 2.469 1.00 97.69 88 ALA A O 1
ATOM 680 N N . LEU A 1 89 ? 7.045 -3.055 0.340 1.00 97.19 89 LEU A N 1
ATOM 681 C CA . LEU A 1 89 ? 6.378 -4.328 0.629 1.00 97.19 89 LEU A CA 1
ATOM 682 C C . LEU A 1 89 ? 7.151 -5.171 1.647 1.00 97.19 89 LEU A C 1
ATOM 684 O O . LEU A 1 89 ? 6.544 -5.715 2.564 1.00 97.19 89 LEU A O 1
ATOM 688 N N . ALA A 1 90 ? 8.469 -5.297 1.476 1.00 96.62 90 ALA A N 1
ATOM 689 C CA . ALA A 1 90 ? 9.306 -6.098 2.363 1.00 96.62 90 ALA A CA 1
ATOM 690 C C . ALA A 1 90 ? 9.305 -5.547 3.798 1.00 96.62 90 ALA A C 1
ATOM 692 O O . ALA A 1 90 ? 9.110 -6.308 4.744 1.00 96.62 90 ALA A O 1
ATOM 693 N N . LEU A 1 91 ? 9.459 -4.228 3.947 1.00 97.12 91 LEU A N 1
ATOM 694 C CA . LEU A 1 91 ? 9.445 -3.547 5.245 1.00 97.12 91 LEU A CA 1
ATOM 695 C C . LEU A 1 91 ? 8.056 -3.595 5.894 1.00 97.12 91 LEU A C 1
ATOM 697 O O . LEU A 1 91 ? 7.925 -4.009 7.040 1.00 97.12 91 LEU A O 1
ATOM 701 N N . MET A 1 92 ? 7.001 -3.279 5.140 1.00 97.50 92 MET A N 1
ATOM 702 C CA . MET A 1 92 ? 5.620 -3.342 5.629 1.00 97.50 92 MET A CA 1
ATOM 703 C C . MET A 1 92 ? 5.220 -4.754 6.056 1.00 97.50 92 MET A C 1
ATOM 705 O O . MET A 1 92 ? 4.508 -4.915 7.042 1.00 97.50 92 MET A O 1
ATOM 709 N N . ALA A 1 93 ? 5.661 -5.785 5.329 1.00 96.12 93 ALA A N 1
ATOM 710 C CA . ALA A 1 93 ? 5.419 -7.169 5.718 1.00 96.12 93 ALA A CA 1
ATOM 711 C C . ALA A 1 93 ? 6.128 -7.510 7.036 1.00 96.12 93 ALA A C 1
ATOM 713 O O . ALA A 1 93 ? 5.513 -8.142 7.893 1.00 96.12 93 ALA A O 1
ATOM 714 N N . ALA A 1 94 ? 7.373 -7.059 7.226 1.00 94.94 94 ALA A N 1
ATOM 715 C CA . ALA A 1 94 ? 8.075 -7.213 8.499 1.00 94.94 94 ALA A CA 1
ATOM 716 C C . ALA A 1 94 ? 7.307 -6.519 9.637 1.00 94.94 94 ALA A C 1
ATOM 718 O O . ALA A 1 94 ? 6.990 -7.165 10.628 1.00 94.94 94 ALA A O 1
ATOM 719 N N . ASN A 1 95 ? 6.883 -5.269 9.437 1.00 94.31 95 ASN A N 1
ATOM 720 C CA . ASN A 1 95 ? 6.121 -4.503 10.428 1.00 94.31 95 ASN A CA 1
ATOM 721 C C . ASN A 1 95 ? 4.737 -5.105 10.737 1.00 94.31 95 ASN A C 1
ATOM 723 O O . ASN A 1 95 ? 4.232 -4.951 11.846 1.00 94.31 95 ASN A O 1
ATOM 727 N N . PHE A 1 96 ? 4.099 -5.779 9.772 1.00 93.06 96 PHE A N 1
ATOM 728 C CA . PHE A 1 96 ? 2.786 -6.402 9.965 1.00 93.06 96 PHE A CA 1
ATOM 729 C C . PHE A 1 96 ? 2.863 -7.756 10.681 1.00 93.06 96 PHE A C 1
ATOM 731 O O . PHE A 1 96 ? 2.036 -8.033 11.548 1.00 93.06 96 PHE A O 1
ATOM 738 N N . TYR A 1 97 ? 3.816 -8.617 10.305 1.00 88.75 97 TYR A N 1
ATOM 739 C CA . TYR A 1 97 ? 3.905 -9.991 10.822 1.00 88.75 97 TYR A CA 1
ATOM 740 C C . TYR A 1 97 ? 4.838 -10.144 12.026 1.00 88.75 97 TYR A C 1
ATOM 742 O O . TYR A 1 97 ? 4.625 -11.045 12.835 1.00 88.75 97 TYR A O 1
ATOM 750 N N . ASP A 1 98 ? 5.835 -9.273 12.160 1.00 83.88 98 ASP A N 1
ATOM 751 C CA . ASP A 1 98 ? 6.716 -9.172 13.325 1.00 83.88 98 ASP A CA 1
ATOM 752 C C . ASP A 1 98 ? 6.722 -7.719 13.830 1.00 83.88 98 ASP A C 1
ATOM 754 O O . ASP A 1 98 ? 7.734 -7.016 13.743 1.00 83.88 98 ASP A O 1
ATOM 758 N N . PRO A 1 99 ? 5.559 -7.215 14.293 1.00 69.00 99 PRO A N 1
ATOM 759 C CA . PRO A 1 99 ? 5.457 -5.841 14.750 1.00 69.00 99 PRO A CA 1
ATOM 760 C C . PRO A 1 99 ? 6.447 -5.621 15.897 1.00 69.00 99 PRO A C 1
ATOM 762 O O . PRO A 1 99 ? 6.542 -6.486 16.776 1.00 69.00 99 PRO A O 1
ATOM 765 N N . PRO A 1 100 ? 7.162 -4.479 15.937 1.00 63.78 100 PRO A N 1
ATOM 766 C CA . PRO A 1 100 ? 8.146 -4.207 16.972 1.00 63.78 100 PRO A CA 1
ATOM 767 C C . PRO A 1 100 ? 7.504 -4.368 18.348 1.00 63.78 100 PRO A C 1
ATOM 769 O O . PRO A 1 100 ? 6.675 -3.570 18.804 1.00 63.78 100 PRO A O 1
ATOM 772 N N . GLN A 1 101 ? 7.883 -5.461 19.003 1.00 57.19 101 GLN A N 1
ATOM 773 C CA . GLN A 1 101 ? 7.407 -5.803 20.326 1.00 57.19 101 GLN A CA 1
ATOM 774 C C . GLN A 1 101 ? 8.019 -4.760 21.250 1.00 57.19 101 GLN A C 1
ATOM 776 O O . GLN A 1 101 ? 9.230 -4.746 21.473 1.00 57.19 101 GLN A O 1
ATOM 781 N N . HIS A 1 102 ? 7.206 -3.810 21.709 1.00 50.38 102 HIS A N 1
ATOM 782 C CA . HIS A 1 102 ? 7.652 -2.763 22.615 1.00 50.38 102 HIS A CA 1
ATOM 783 C C . HIS A 1 102 ? 8.174 -3.425 23.895 1.00 50.38 102 HIS A C 1
ATOM 785 O O . HIS A 1 102 ? 7.404 -3.816 24.769 1.00 50.38 102 HIS A O 1
ATOM 791 N N . GLY A 1 103 ? 9.492 -3.611 23.964 1.00 45.50 103 GLY A N 1
ATOM 792 C CA . GLY A 1 103 ? 10.110 -4.435 24.994 1.00 45.50 103 GLY A CA 1
ATOM 793 C C . GLY A 1 103 ? 11.624 -4.572 24.892 1.00 45.50 103 GLY A C 1
ATOM 794 O O . GLY A 1 103 ? 12.165 -5.546 25.394 1.00 45.50 103 GLY A O 1
ATOM 795 N N . PHE A 1 104 ? 12.328 -3.607 24.300 1.00 41.84 104 PHE A N 1
ATOM 796 C CA . PHE A 1 104 ? 13.759 -3.453 24.552 1.00 41.84 104 PHE A CA 1
ATOM 797 C C . PHE A 1 104 ? 13.995 -2.140 25.294 1.00 41.84 104 PHE A C 1
ATOM 799 O O . PHE A 1 104 ? 14.309 -1.104 24.712 1.00 41.84 104 PHE A O 1
ATOM 806 N N . HIS A 1 105 ? 13.851 -2.202 26.621 1.00 46.41 105 HIS A N 1
ATOM 807 C CA . HIS A 1 105 ? 14.571 -1.310 27.524 1.00 46.41 105 HIS A CA 1
ATOM 808 C C . HIS A 1 105 ? 16.063 -1.638 27.391 1.00 46.41 105 HIS A C 1
ATOM 810 O O . HIS A 1 105 ? 16.635 -2.377 28.188 1.00 46.41 105 HIS A O 1
ATOM 816 N N . LEU A 1 106 ? 16.692 -1.132 26.332 1.00 48.62 106 LEU A N 1
ATOM 817 C CA . LEU A 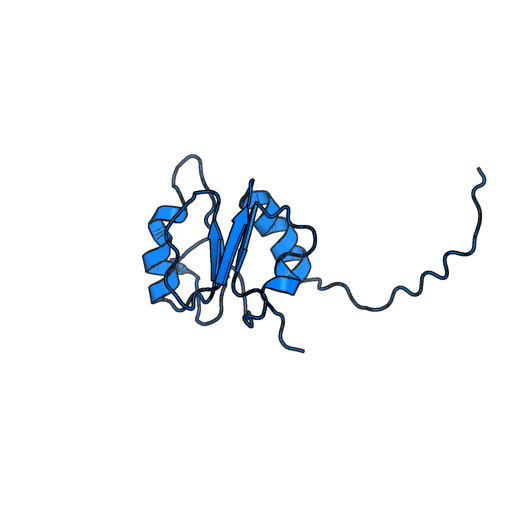1 106 ? 18.131 -0.953 26.335 1.00 48.62 106 LEU A CA 1
ATOM 818 C C . LEU A 1 106 ? 18.367 0.334 27.110 1.00 48.62 106 LEU A C 1
ATOM 820 O O . LEU A 1 106 ? 18.382 1.429 26.543 1.00 48.62 106 LEU A O 1
ATOM 824 N N . ASP A 1 107 ? 18.521 0.187 28.424 1.00 45.28 107 ASP A N 1
ATOM 825 C CA . ASP A 1 107 ? 19.355 1.108 29.174 1.00 45.28 107 ASP A CA 1
ATOM 826 C C . ASP A 1 107 ? 20.688 1.164 28.417 1.00 45.28 107 ASP A C 1
ATOM 828 O O . ASP A 1 107 ? 21.458 0.198 28.390 1.00 45.28 107 ASP A O 1
ATOM 832 N N . ARG A 1 108 ? 20.904 2.246 27.659 1.00 44.78 108 ARG A N 1
ATOM 833 C CA . ARG A 1 108 ? 22.142 2.491 26.915 1.00 44.78 108 ARG A CA 1
ATOM 834 C C . ARG A 1 108 ? 23.228 2.878 27.912 1.00 44.78 108 ARG A C 1
ATOM 836 O O . ARG A 1 108 ? 23.766 3.979 27.890 1.00 44.78 108 ARG A O 1
ATOM 843 N N . GLY A 1 109 ? 23.575 1.925 28.762 1.00 52.44 109 GLY A N 1
ATOM 844 C CA . GLY A 1 109 ? 24.709 1.944 29.650 1.00 52.44 109 GLY A CA 1
ATOM 845 C C . GLY A 1 109 ? 25.515 0.677 29.435 1.00 52.44 109 GLY A C 1
ATOM 846 O O . GLY A 1 109 ? 25.352 -0.268 30.192 1.00 52.44 109 GLY A O 1
ATOM 847 N N . HIS A 1 110 ? 26.399 0.663 28.434 1.00 44.56 110 HIS A N 1
ATOM 848 C CA . HIS A 1 110 ? 27.809 0.295 28.618 1.00 44.56 110 HIS A CA 1
ATOM 849 C C . HIS A 1 110 ? 28.615 0.404 27.313 1.00 44.56 110 HIS A C 1
ATOM 851 O O . HIS A 1 110 ? 28.476 -0.383 26.389 1.00 44.56 110 HIS A O 1
ATOM 857 N N . ARG A 1 111 ? 29.482 1.424 27.317 1.00 44.59 111 ARG A N 1
ATOM 858 C CA . ARG A 1 111 ? 30.901 1.437 26.923 1.00 44.59 111 ARG A CA 1
ATOM 859 C C . A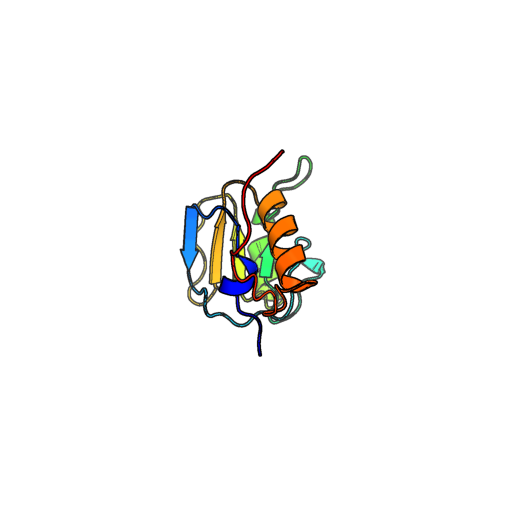RG A 1 111 ? 31.341 0.697 25.649 1.00 44.59 111 ARG A C 1
ATOM 861 O O . ARG A 1 111 ? 31.426 -0.522 25.606 1.00 44.59 111 ARG A O 1
ATOM 868 N N . TYR A 1 112 ? 31.868 1.502 24.726 1.00 41.66 112 TYR A N 1
ATOM 869 C CA . TYR A 1 112 ? 32.986 1.152 23.846 1.00 41.66 112 TYR A CA 1
ATOM 870 C C . TYR A 1 112 ? 34.134 0.459 24.604 1.00 41.66 112 TYR A C 1
ATOM 872 O O . TYR A 1 112 ? 34.501 0.932 25.686 1.00 41.66 112 TYR A O 1
ATOM 880 N N . LYS A 1 113 ? 34.695 -0.590 23.974 1.00 36.28 113 LYS A N 1
ATOM 881 C CA . LYS A 1 113 ? 36.015 -1.264 24.112 1.00 36.28 113 LYS A CA 1
ATOM 882 C C . LYS A 1 113 ? 35.785 -2.774 23.889 1.00 36.28 113 LYS A C 1
ATOM 884 O O . LYS A 1 113 ? 35.032 -3.360 24.656 1.00 36.28 113 LYS A O 1
ATOM 889 N N . TRP A 1 114 ? 36.345 -3.468 22.900 1.00 50.00 114 TRP A N 1
ATOM 890 C CA . TRP A 1 114 ? 37.516 -3.261 22.041 1.00 50.00 114 TRP A CA 1
ATOM 891 C C . TRP A 1 114 ? 37.221 -3.748 20.625 1.00 50.00 114 TRP A C 1
ATOM 893 O O . TRP A 1 114 ? 36.519 -4.776 20.516 1.00 50.00 114 TRP A O 1
#

InterPro domains:
  IPR000713 Mur ligase, N-terminal catalytic domain [PF01225] (24-74)
  IPR035911 MurE/MurF, N-terminal [SSF63418] (2-99)

Organism: NCBI:txid499207

Sequence (114 aa):
MPITFQDLLQDVELVTAAGLERVVTGLHYDSRQIQPGYIFVCIQGYRTDGHLFIQDALSRGAVGLVIEKDIDVPSGIAFARVNSSRLALALMAANFYDPPQHGFHLDRGHRYKW

pLDDT: mean 88.6, std 17.01, range [36.28, 98.56]